Protein AF-A0AAW6XX28-F1 (afdb_monomer)

Secondary structure (DSSP, 8-state):
-TTSS-S--EE---S-HHHHTT--S-EETT--SSEEE-TTT--EEEHHHHHHHHHHH-TTPPP---HHHH--PPPP-HHHHHH------

Radius of gyration: 17.1 Å; Cα contacts (8 Å, |Δi|>4): 70; chains: 1; bounding box: 36×34×46 Å

Solvent-accessible surface area (backbone atoms only — not comparable to full-atom values): 5947 Å² total; per-residue (Å²): 90,95,85,66,88,40,91,68,53,75,39,72,64,39,84,57,59,55,57,76,72,68,50,81,81,59,46,51,74,68,45,58,59,67,49,44,66,41,94,87,77,65,53,75,42,54,32,70,58,54,47,53,52,50,46,71,76,40,74,85,67,75,88,78,85,53,57,88,83,67,64,83,75,78,82,89,55,67,68,61,60,74,66,55,81,82,71,74,131

Organism: Streptococcus agalactiae (NCBI:txid1311)

Sequence (89 aa):
QKAGYVNGIATQNVDGLDARAGIDRPALLHGTFDTADCVMCGANYPRNEVDQWLRKLNPDVVDDPDPAHVAILANVDEAGANASTFKVA

pLDDT: mean 86.99, std 9.74, range [56.97, 98.0]

InterPro domains:
  IPR003000 Sirtuin family [PF02146] (3-56)
  IPR026590 Sirtuin family, catalytic core domain [PS50305] (1-89)
  IPR029035 DHS-like NAD/FAD-binding domain superfamily [SSF52467] (2-62)

Nearest PDB structures (foldseek):
  3d4b-assembly1_A  TM=8.286E-01  e=7.199E-03  Thermotoga maritima
  2h4j-assembly1_A  TM=8.298E-01  e=7.199E-03  Thermotoga maritima
  4twj-assembly1_A  TM=8.016E-01  e=6.724E-03  Archaeoglobus fulgidus DSM 4304
  5ojn-assembly1_A  TM=8.412E-01  e=1.331E-02  Xenopus tropicalis
  5oj7-assembly1_A  TM=8.357E-01  e=1.749E-02  Xenopus tropicalis

Foldseek 3Di:
DVVPPDPAAEDCDQDCVCVVVVHPDHNHVPHHCQWDADPPPRDIDGNVVVVVVVCVVVVPDDDDPDCVVVDPDDDDDPVCVVVDPDDDD

Structure (mmCIF, N/CA/C/O backbone):
data_AF-A0AAW6XX28-F1
#
_entry.id   AF-A0AAW6XX28-F1
#
loop_
_atom_site.group_PDB
_atom_site.id
_atom_site.type_symbol
_atom_site.label_atom_id
_atom_site.label_alt_id
_atom_site.label_comp_id
_atom_site.label_asym_id
_atom_site.label_entity_id
_atom_site.label_seq_id
_atom_site.pdbx_PDB_ins_code
_atom_site.Cartn_x
_atom_site.Cartn_y
_atom_site.Cartn_z
_atom_site.occupancy
_atom_site.B_iso_or_equiv
_atom_site.auth_seq_id
_atom_site.auth_comp_id
_atom_site.auth_asym_id
_atom_site.auth_atom_id
_atom_site.pdbx_PDB_model_num
ATOM 1 N N . GLN A 1 1 ? -18.211 -1.724 12.638 1.00 81.31 1 GLN A N 1
ATOM 2 C CA . GLN A 1 1 ? -18.576 -0.294 12.509 1.00 81.31 1 GLN A CA 1
ATOM 3 C C . GLN A 1 1 ? -20.091 -0.077 12.420 1.00 81.31 1 GLN A C 1
ATOM 5 O O . GLN A 1 1 ? -20.648 0.507 13.335 1.00 81.31 1 GLN A O 1
ATOM 10 N N . LYS A 1 2 ? -20.793 -0.609 11.404 1.00 85.44 2 LYS A N 1
ATOM 11 C 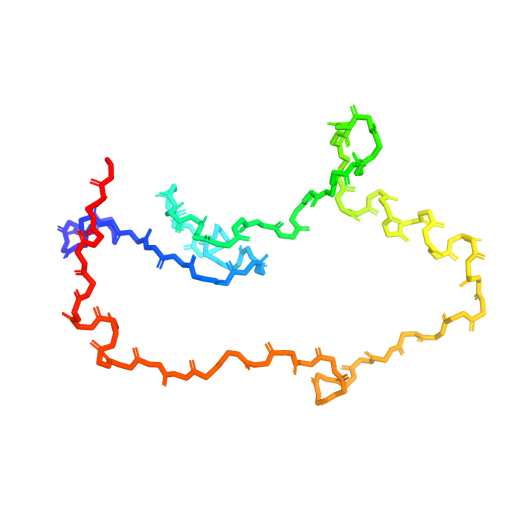CA . LYS A 1 2 ? -22.233 -0.339 11.165 1.00 85.44 2 LYS A CA 1
ATOM 12 C C . LYS A 1 2 ? -23.188 -0.700 12.317 1.00 85.44 2 LYS A C 1
ATOM 14 O O . LYS A 1 2 ? -24.184 -0.019 12.506 1.00 85.44 2 LYS A O 1
ATOM 19 N N . ALA A 1 3 ? -22.874 -1.735 13.098 1.00 90.62 3 ALA A N 1
ATOM 20 C CA . ALA A 1 3 ? -23.672 -2.150 14.257 1.00 90.62 3 ALA A CA 1
ATOM 21 C C . ALA A 1 3 ? -23.393 -1.343 15.549 1.00 90.62 3 ALA A C 1
ATOM 23 O O . ALA A 1 3 ? -23.966 -1.649 16.586 1.00 90.62 3 ALA A O 1
ATOM 24 N N . GLY A 1 4 ? -22.489 -0.354 15.527 1.00 88.06 4 GLY A N 1
ATOM 25 C CA . GLY A 1 4 ? -22.207 0.517 16.679 1.00 88.06 4 GLY A CA 1
ATOM 26 C C . GLY A 1 4 ? -21.272 -0.053 17.757 1.00 88.06 4 GLY A C 1
ATOM 27 O O . GLY A 1 4 ? -20.872 0.683 18.648 1.00 88.06 4 GLY A O 1
ATOM 28 N N . TYR A 1 5 ? -20.861 -1.323 17.670 1.00 89.12 5 TYR A N 1
ATOM 29 C CA . TYR A 1 5 ? -19.943 -1.945 18.646 1.00 89.12 5 TYR A CA 1
ATOM 30 C C . TYR A 1 5 ? -18.467 -1.549 18.497 1.00 89.12 5 TYR A C 1
ATOM 32 O O . TYR A 1 5 ? -17.659 -1.840 19.371 1.00 89.12 5 TYR A O 1
ATOM 40 N N . VAL A 1 6 ? -18.099 -0.928 17.376 1.00 86.50 6 VAL A N 1
ATOM 41 C CA . VAL A 1 6 ? -16.718 -0.540 17.059 1.00 86.50 6 VAL A CA 1
ATOM 42 C C . VAL A 1 6 ? -16.698 0.968 16.880 1.00 86.50 6 VAL A C 1
ATOM 44 O O . VAL A 1 6 ? -17.386 1.474 15.992 1.00 86.50 6 VAL A O 1
ATOM 47 N N . ASN A 1 7 ? -15.927 1.662 17.716 1.00 84.19 7 ASN A N 1
ATOM 48 C CA . ASN A 1 7 ? -15.817 3.123 17.723 1.00 84.19 7 ASN A CA 1
ATOM 49 C C . ASN A 1 7 ? -14.849 3.665 16.657 1.00 84.19 7 ASN A C 1
ATOM 51 O O . ASN A 1 7 ? -14.964 4.823 16.279 1.00 84.19 7 ASN A O 1
ATOM 55 N N . GLY A 1 8 ? -13.952 2.829 16.134 1.00 86.44 8 GLY A N 1
ATOM 56 C CA . GLY A 1 8 ? -13.092 3.132 14.997 1.00 86.44 8 GLY A CA 1
ATOM 57 C C . GLY A 1 8 ? -12.174 1.968 14.662 1.00 86.44 8 GLY A C 1
ATOM 58 O O . GLY A 1 8 ? -12.136 0.965 15.374 1.00 86.44 8 GLY A O 1
ATOM 59 N N . ILE A 1 9 ? -11.475 2.091 13.540 1.00 87.62 9 ILE A N 1
ATOM 60 C CA . ILE A 1 9 ? -10.558 1.072 13.031 1.00 87.62 9 ILE A CA 1
ATOM 61 C C . ILE A 1 9 ? -9.246 1.770 12.692 1.00 87.62 9 ILE A C 1
ATOM 63 O O . ILE A 1 9 ? -9.248 2.790 12.005 1.00 87.62 9 ILE A O 1
ATOM 67 N N . ALA A 1 10 ? -8.142 1.222 13.185 1.00 87.94 10 ALA A N 1
ATOM 68 C CA . ALA A 1 10 ? -6.795 1.610 12.799 1.00 87.94 10 ALA A CA 1
ATOM 69 C C . ALA A 1 10 ? -6.108 0.404 12.163 1.00 87.94 10 ALA A C 1
ATOM 71 O O . ALA A 1 10 ? -6.261 -0.717 12.649 1.00 87.94 10 ALA A O 1
ATOM 72 N N . THR A 1 11 ? -5.368 0.637 11.085 1.00 87.19 11 THR A N 1
ATOM 73 C CA . THR A 1 11 ? -4.698 -0.413 10.317 1.00 87.19 11 THR A CA 1
ATOM 74 C C . THR A 1 11 ? -3.252 -0.017 10.056 1.00 87.19 11 THR A C 1
ATOM 76 O O . THR A 1 11 ? -2.946 1.139 9.758 1.00 87.19 11 THR A O 1
ATOM 79 N N . GLN A 1 12 ? -2.353 -0.983 10.215 1.00 86.06 12 GLN A N 1
ATOM 80 C CA . GLN A 1 12 ? -0.952 -0.871 9.800 1.00 86.06 12 GLN A CA 1
ATOM 81 C C . GLN A 1 12 ? -0.747 -1.394 8.374 1.00 86.06 12 GLN A C 1
ATOM 83 O O . GLN A 1 12 ? 0.332 -1.209 7.808 1.00 86.06 12 GLN A O 1
ATOM 88 N N . ASN A 1 13 ? -1.762 -2.053 7.810 1.00 86.56 13 ASN A N 1
ATOM 89 C CA . ASN A 1 13 ? -1.715 -2.582 6.460 1.00 86.56 13 ASN A CA 1
ATOM 90 C C . ASN A 1 13 ? -1.818 -1.433 5.460 1.00 86.56 13 ASN A C 1
ATOM 92 O O . ASN A 1 13 ? -2.530 -0.453 5.675 1.00 86.56 13 ASN A O 1
ATOM 96 N N . 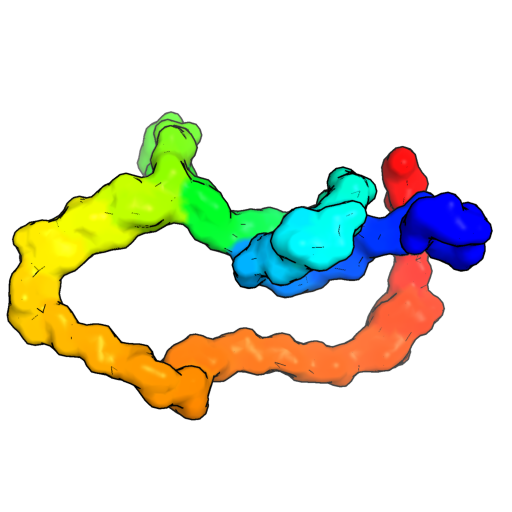VAL A 1 14 ? -1.121 -1.590 4.343 1.00 89.31 14 VAL A N 1
ATOM 97 C CA . VAL A 1 14 ? -1.089 -0.620 3.238 1.00 89.31 14 VAL A CA 1
ATOM 98 C C . VAL A 1 14 ? -1.789 -1.153 1.982 1.00 89.31 14 VAL A C 1
ATOM 100 O O . VAL A 1 14 ? -1.803 -0.483 0.956 1.00 89.31 14 VAL A O 1
ATOM 103 N N . ASP A 1 15 ? -2.372 -2.354 2.062 1.00 87.62 15 ASP A N 1
ATOM 104 C CA . ASP A 1 15 ? -2.959 -3.120 0.951 1.00 87.62 15 ASP A CA 1
ATOM 105 C C . ASP A 1 15 ? -4.352 -2.644 0.490 1.00 87.62 15 ASP A C 1
ATOM 107 O O . ASP A 1 15 ? -4.867 -3.116 -0.528 1.00 87.62 15 ASP A O 1
ATOM 111 N N . GLY A 1 16 ? -4.982 -1.732 1.236 1.00 87.88 16 GLY A N 1
ATOM 112 C CA . GLY A 1 16 ? -6.304 -1.186 0.921 1.00 87.88 16 GLY A CA 1
ATOM 113 C C . GLY A 1 16 ? -7.472 -2.169 1.102 1.00 87.88 16 GLY A C 1
ATOM 114 O O . GLY A 1 16 ? -8.605 -1.852 0.718 1.00 87.88 16 GLY A O 1
ATOM 115 N N . LEU A 1 17 ? -7.256 -3.352 1.693 1.00 91.12 17 LEU A N 1
ATOM 116 C CA . LEU A 1 17 ? -8.319 -4.340 1.911 1.00 91.12 17 LEU A CA 1
ATOM 117 C C . LEU A 1 17 ? -9.416 -3.818 2.843 1.00 91.12 17 LEU A C 1
ATOM 119 O O . LEU A 1 17 ? -10.583 -4.162 2.653 1.00 91.12 17 LEU A O 1
ATOM 123 N N . ASP A 1 18 ? -9.075 -2.934 3.781 1.00 90.56 18 ASP A N 1
ATOM 124 C CA . ASP A 1 18 ? -10.040 -2.294 4.675 1.00 90.56 18 ASP A CA 1
ATOM 125 C C . ASP A 1 18 ? -11.098 -1.492 3.896 1.00 90.56 18 ASP A C 1
ATOM 127 O O . ASP A 1 18 ? -12.305 -1.662 4.098 1.00 90.56 18 ASP A O 1
ATOM 131 N N . ALA A 1 19 ? -10.663 -0.675 2.930 1.00 87.62 19 ALA A N 1
ATOM 132 C CA . ALA A 1 19 ? -11.567 0.092 2.075 1.00 87.62 19 ALA A CA 1
ATOM 133 C C . ALA A 1 19 ? -12.458 -0.835 1.231 1.00 87.62 19 ALA A C 1
ATOM 135 O O . ALA A 1 19 ? -13.667 -0.622 1.125 1.00 87.62 19 ALA A O 1
ATOM 136 N N . ARG A 1 20 ? -11.888 -1.922 0.691 1.00 90.19 20 ARG A N 1
ATOM 137 C CA . ARG A 1 20 ? -12.637 -2.945 -0.063 1.00 90.19 20 ARG A CA 1
ATOM 138 C C . ARG A 1 20 ? -13.655 -3.694 0.800 1.00 90.19 20 ARG A C 1
ATOM 140 O O . ARG A 1 20 ? -14.699 -4.093 0.289 1.00 90.19 20 ARG A O 1
ATOM 147 N N . ALA A 1 21 ? -13.381 -3.857 2.092 1.00 90.69 21 ALA A N 1
ATOM 148 C CA . ALA A 1 21 ? -14.313 -4.420 3.067 1.00 90.69 21 ALA A CA 1
ATOM 149 C C . ALA A 1 21 ? -15.433 -3.436 3.473 1.00 90.69 21 ALA A C 1
ATOM 151 O O . ALA A 1 21 ? -16.331 -3.800 4.236 1.00 90.69 21 ALA A O 1
ATOM 152 N N . GLY A 1 22 ? -15.412 -2.202 2.955 1.00 90.56 22 GLY A N 1
ATOM 153 C CA . GLY A 1 22 ? -16.390 -1.166 3.275 1.00 90.56 22 GLY A CA 1
ATOM 154 C C . GLY A 1 22 ? -16.189 -0.567 4.666 1.00 90.56 22 GLY A C 1
ATOM 155 O O . GLY A 1 22 ? -17.168 -0.169 5.304 1.00 90.56 22 GLY A O 1
ATOM 156 N N . ILE A 1 23 ? -14.948 -0.562 5.161 1.00 90.94 23 ILE A N 1
ATOM 157 C CA . ILE A 1 23 ? -14.571 0.181 6.362 1.00 90.94 23 ILE A CA 1
ATOM 158 C C . ILE A 1 23 ? -14.496 1.660 5.998 1.00 90.94 23 ILE A C 1
ATOM 160 O O . ILE A 1 23 ? -13.695 2.081 5.164 1.00 90.94 23 ILE A O 1
ATOM 164 N N . ASP A 1 24 ? -15.336 2.456 6.650 1.00 84.19 24 ASP A N 1
ATOM 165 C CA . ASP A 1 24 ? -15.396 3.889 6.408 1.00 84.19 24 ASP A CA 1
ATOM 166 C C . ASP A 1 24 ? -14.333 4.600 7.249 1.00 84.19 24 ASP A C 1
ATOM 168 O O . ASP A 1 24 ? -14.410 4.595 8.481 1.00 84.19 24 ASP A O 1
ATOM 172 N N . ARG A 1 25 ? -13.393 5.270 6.570 1.00 85.56 25 ARG A N 1
ATOM 173 C CA . ARG A 1 25 ? -12.357 6.142 7.158 1.00 85.56 25 ARG A CA 1
ATOM 174 C C . ARG A 1 25 ? -11.497 5.444 8.233 1.00 85.56 25 ARG A C 1
ATOM 176 O O . ARG A 1 25 ? -11.481 5.903 9.378 1.00 85.56 25 ARG A O 1
ATOM 183 N N . PRO A 1 26 ? -10.782 4.352 7.898 1.00 90.94 26 PRO A N 1
ATOM 184 C CA . PRO A 1 26 ? -9.814 3.778 8.823 1.00 90.94 26 PRO A CA 1
ATOM 185 C C . PRO A 1 26 ? -8.667 4.766 9.075 1.00 90.94 26 PRO A C 1
ATOM 187 O O . PRO A 1 26 ? -8.276 5.529 8.188 1.00 90.94 26 PRO A O 1
ATOM 190 N N . ALA A 1 27 ? -8.090 4.729 10.272 1.00 90.25 27 ALA A N 1
ATOM 191 C CA . ALA A 1 27 ? -6.817 5.382 10.532 1.00 90.25 27 ALA A CA 1
ATOM 192 C C . ALA A 1 27 ? -5.687 4.540 9.927 1.00 90.25 27 ALA A C 1
ATOM 194 O O . ALA A 1 27 ? -5.326 3.489 10.459 1.00 90.25 27 ALA A O 1
ATOM 195 N N . LEU A 1 28 ? -5.157 5.002 8.795 1.00 89.94 28 LEU A N 1
ATOM 196 C CA . LEU A 1 28 ? -4.049 4.374 8.079 1.00 89.94 28 LEU A CA 1
ATOM 197 C C . 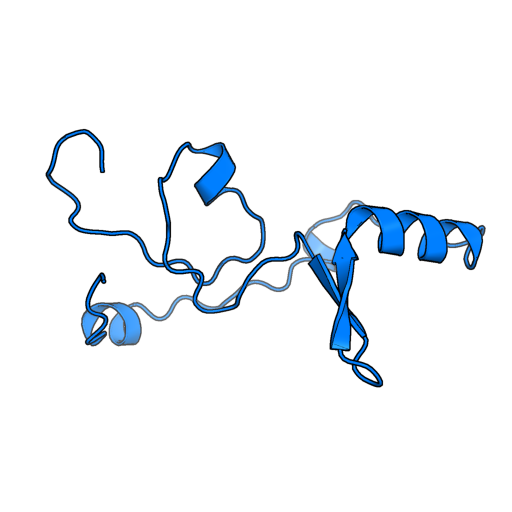LEU A 1 28 ? -2.724 4.750 8.751 1.00 89.94 28 LEU A C 1
ATOM 199 O O . LEU A 1 28 ? -2.149 5.797 8.459 1.00 89.94 28 LEU A O 1
ATOM 203 N N . LEU A 1 29 ? -2.245 3.917 9.675 1.00 87.62 29 LEU A N 1
ATOM 204 C CA . LEU A 1 29 ? -1.076 4.238 10.503 1.00 87.62 29 LEU A CA 1
ATOM 205 C C . LEU A 1 29 ? 0.225 4.305 9.691 1.00 87.62 29 LEU A C 1
ATOM 207 O O . LEU A 1 29 ? 1.118 5.076 10.030 1.00 87.62 29 LEU A O 1
ATOM 211 N N . HIS A 1 30 ? 0.313 3.528 8.609 1.00 87.75 30 HIS A N 1
ATOM 212 C CA . HIS A 1 30 ? 1.469 3.483 7.706 1.00 87.75 30 HIS A CA 1
ATOM 213 C C . HIS A 1 30 ? 1.174 4.058 6.310 1.00 87.75 30 HIS A C 1
ATOM 215 O O . HIS A 1 30 ? 1.971 3.890 5.390 1.00 87.75 30 HIS A O 1
ATOM 221 N N . GLY A 1 31 ? 0.042 4.749 6.140 1.00 89.38 31 GLY A N 1
ATOM 222 C CA . GLY A 1 31 ? -0.392 5.268 4.841 1.00 89.38 31 GLY A CA 1
ATOM 223 C C . GLY A 1 31 ? -1.041 4.205 3.947 1.00 89.38 31 GLY A C 1
ATOM 224 O O . GLY A 1 31 ? -1.711 3.298 4.435 1.00 89.38 31 GLY A O 1
ATOM 225 N N . THR A 1 32 ? -0.890 4.350 2.629 1.00 90.44 32 THR A N 1
ATOM 226 C CA . THR A 1 32 ? -1.504 3.482 1.609 1.00 90.44 32 THR A CA 1
ATOM 227 C C . THR A 1 32 ? -0.536 3.226 0.454 1.00 90.44 32 THR A C 1
ATOM 229 O O . THR A 1 32 ? 0.310 4.069 0.157 1.00 90.44 32 THR A O 1
ATOM 232 N N . PHE A 1 33 ? -0.683 2.088 -0.228 1.00 90.00 33 PHE A N 1
ATOM 233 C CA . PHE A 1 33 ? -0.033 1.823 -1.514 1.00 90.00 33 PHE A CA 1
ATOM 234 C C . PHE A 1 33 ? -0.799 2.376 -2.721 1.00 90.00 33 PHE A C 1
ATOM 236 O O . PHE A 1 33 ? -0.354 2.187 -3.847 1.00 90.00 33 PHE A O 1
ATOM 243 N N . ASP A 1 34 ? -1.908 3.090 -2.533 1.00 92.62 34 ASP A N 1
ATOM 244 C CA . ASP A 1 34 ? -2.681 3.647 -3.653 1.00 92.62 34 ASP A CA 1
ATOM 245 C C . ASP A 1 34 ? -1.946 4.775 -4.398 1.00 92.62 34 ASP A C 1
ATOM 247 O O . ASP A 1 34 ? -2.207 5.021 -5.580 1.00 92.62 34 ASP A O 1
ATOM 251 N N . THR A 1 35 ? -1.009 5.454 -3.732 1.00 94.94 35 THR A N 1
ATOM 252 C CA . THR A 1 35 ? -0.273 6.599 -4.284 1.00 94.94 35 THR A CA 1
ATOM 253 C C . THR A 1 35 ? 1.229 6.498 -4.044 1.00 94.94 35 THR A C 1
ATOM 255 O O . THR A 1 35 ? 1.683 5.801 -3.140 1.00 94.94 35 THR A O 1
ATOM 258 N N . ALA A 1 36 ? 2.005 7.236 -4.832 1.00 96.12 36 ALA A N 1
ATOM 259 C CA . ALA A 1 36 ? 3.442 7.404 -4.670 1.00 96.12 36 ALA A CA 1
ATOM 260 C C . ALA A 1 36 ? 3.819 8.888 -4.751 1.00 96.12 36 ALA A C 1
ATOM 262 O O . ALA A 1 36 ? 3.354 9.600 -5.641 1.00 96.12 36 ALA A O 1
ATOM 263 N N . ASP A 1 37 ? 4.697 9.330 -3.851 1.00 96.31 37 ASP A N 1
ATOM 264 C CA . ASP A 1 37 ? 5.199 10.703 -3.816 1.00 96.31 37 ASP A CA 1
ATOM 265 C C . ASP A 1 37 ? 6.616 10.791 -4.386 1.00 96.31 37 ASP A C 1
ATOM 267 O O . ASP A 1 37 ? 7.506 10.000 -4.060 1.00 96.31 37 ASP A O 1
ATOM 271 N N . CYS A 1 38 ? 6.860 11.802 -5.215 1.00 96.12 38 CYS A N 1
ATOM 272 C CA . CYS A 1 38 ? 8.207 12.142 -5.641 1.00 96.12 38 CYS A CA 1
ATOM 273 C C . CYS A 1 38 ? 8.991 12.739 -4.467 1.00 96.12 38 CYS A C 1
ATOM 275 O O . CYS A 1 38 ? 8.703 13.847 -4.015 1.00 96.12 38 CYS A O 1
ATOM 277 N N . VAL A 1 39 ? 10.058 12.062 -4.043 1.00 96.94 39 VAL A N 1
ATOM 278 C CA . VAL A 1 39 ? 10.917 12.509 -2.929 1.00 96.94 39 VAL A CA 1
ATOM 279 C C . VAL A 1 39 ? 11.680 13.812 -3.202 1.00 96.94 39 VAL A C 1
ATOM 281 O O . VAL A 1 39 ? 12.233 14.402 -2.280 1.00 96.94 39 VAL A O 1
ATOM 284 N N . MET A 1 40 ? 11.716 14.272 -4.457 1.00 98.00 40 MET A N 1
ATOM 285 C CA . MET A 1 40 ? 12.409 15.503 -4.852 1.00 98.00 40 MET A CA 1
ATOM 286 C C . MET A 1 40 ? 11.493 16.729 -4.880 1.00 98.00 40 MET A C 1
ATOM 288 O O . MET A 1 40 ? 11.929 17.818 -4.520 1.00 98.00 40 MET A O 1
ATOM 292 N N . CYS A 1 41 ? 10.250 16.581 -5.349 1.00 97.81 41 CYS A N 1
ATOM 293 C CA . CYS A 1 41 ? 9.346 17.717 -5.578 1.00 97.81 41 CYS A CA 1
ATOM 294 C C . CYS A 1 41 ? 7.982 17.601 -4.886 1.00 97.81 41 CYS A C 1
ATOM 296 O O . CYS A 1 41 ? 7.205 18.549 -4.947 1.00 97.81 41 CYS A O 1
ATOM 298 N N . GLY A 1 42 ? 7.676 16.469 -4.249 1.00 97.31 42 GLY A N 1
ATOM 299 C CA . GLY A 1 42 ? 6.407 16.241 -3.555 1.00 97.31 42 GLY A CA 1
ATOM 300 C C . GLY A 1 42 ? 5.202 16.024 -4.473 1.00 97.31 42 GLY A C 1
ATOM 301 O O . GLY A 1 42 ? 4.074 16.014 -3.991 1.00 97.31 42 GLY A O 1
ATOM 302 N N . ALA A 1 43 ? 5.404 15.871 -5.786 1.00 97.94 43 ALA A N 1
ATOM 303 C CA . ALA A 1 43 ? 4.318 15.502 -6.687 1.00 97.94 43 ALA A CA 1
ATOM 304 C C . ALA A 1 43 ? 3.772 14.115 -6.315 1.00 97.94 43 ALA A C 1
ATOM 306 O O . ALA A 1 43 ? 4.552 13.175 -6.152 1.00 97.94 43 ALA A O 1
ATOM 307 N N . ASN A 1 44 ? 2.449 14.012 -6.203 1.00 97.69 44 ASN A N 1
ATOM 308 C CA . ASN A 1 44 ? 1.736 12.781 -5.884 1.00 97.69 44 ASN A CA 1
ATOM 309 C C . ASN A 1 44 ? 1.208 12.138 -7.170 1.0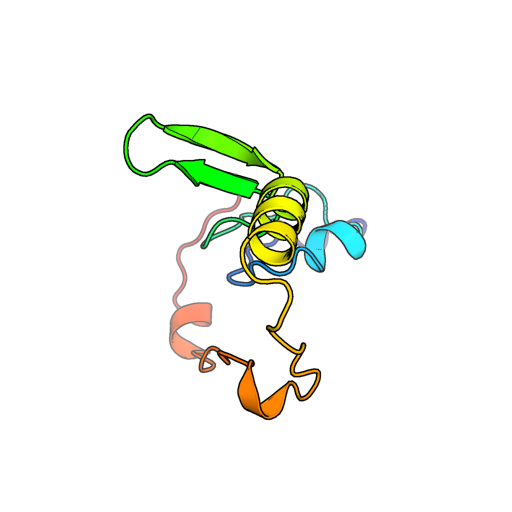0 97.69 44 ASN A C 1
ATOM 311 O O . ASN A 1 44 ? 0.657 12.826 -8.033 1.00 97.69 44 ASN A O 1
ATOM 315 N N . TYR A 1 45 ? 1.371 10.824 -7.279 1.00 97.75 45 TYR A N 1
ATOM 316 C CA . TYR A 1 45 ? 0.957 10.040 -8.435 1.00 97.75 45 TYR A CA 1
ATOM 317 C C . TYR A 1 45 ? 0.132 8.832 -8.001 1.00 97.75 45 TYR A C 1
ATOM 319 O O . TYR A 1 45 ? 0.459 8.202 -6.990 1.00 97.75 45 TYR A O 1
ATOM 327 N N . PRO A 1 46 ? -0.879 8.428 -8.786 1.00 97.44 46 PRO A N 1
ATOM 328 C CA . PRO A 1 46 ? -1.494 7.118 -8.640 1.00 97.44 46 PRO A CA 1
ATOM 329 C C . PRO A 1 46 ? -0.439 6.011 -8.773 1.00 97.44 46 PRO A C 1
ATOM 331 O O . PRO A 1 46 ? 0.334 5.976 -9.735 1.00 97.44 46 PRO A O 1
ATOM 334 N N . ARG A 1 47 ? -0.396 5.067 -7.827 1.00 95.12 47 ARG A N 1
ATOM 335 C CA . ARG A 1 47 ? 0.619 4.000 -7.832 1.00 95.12 47 ARG A CA 1
ATOM 336 C C . ARG A 1 47 ? 0.528 3.103 -9.071 1.00 95.12 47 ARG A C 1
ATOM 338 O O . ARG A 1 47 ? 1.547 2.565 -9.508 1.00 95.12 47 ARG A O 1
ATOM 345 N N . ASN A 1 48 ? -0.662 2.944 -9.648 1.00 95.25 48 ASN A N 1
ATOM 346 C CA . ASN A 1 48 ? -0.876 2.192 -10.887 1.00 95.25 48 ASN A CA 1
ATOM 347 C C . ASN A 1 48 ? -0.274 2.888 -12.120 1.00 95.25 48 ASN A C 1
ATOM 349 O O . ASN A 1 48 ? 0.158 2.207 -13.045 1.00 95.25 48 ASN A O 1
ATOM 353 N N . GLU A 1 49 ? -0.216 4.219 -12.143 1.00 97.44 49 GLU A N 1
ATOM 354 C CA . GLU A 1 49 ? 0.444 4.973 -13.212 1.00 97.44 49 GLU A CA 1
ATOM 355 C C . GLU A 1 49 ? 1.963 4.783 -13.141 1.00 97.44 49 GLU A C 1
ATOM 357 O O . GLU A 1 49 ? 2.602 4.445 -14.139 1.00 97.44 49 GLU A O 1
ATOM 362 N N . VAL A 1 50 ? 2.526 4.875 -11.931 1.00 96.62 50 VAL A N 1
ATOM 363 C CA . VAL A 1 50 ? 3.945 4.576 -11.689 1.00 96.62 50 VAL A CA 1
ATOM 364 C C . VAL A 1 50 ? 4.282 3.131 -12.080 1.00 96.62 50 VAL A C 1
ATOM 366 O O . VAL A 1 50 ? 5.323 2.896 -12.691 1.00 96.62 50 VAL A O 1
ATOM 369 N N . ASP A 1 51 ? 3.393 2.168 -11.803 1.00 94.44 51 ASP A N 1
ATOM 370 C CA . ASP A 1 51 ? 3.556 0.767 -12.227 1.00 94.44 51 ASP A CA 1
ATOM 371 C C . ASP A 1 51 ? 3.734 0.637 -13.743 1.00 94.44 51 ASP A C 1
ATOM 373 O O . ASP A 1 51 ? 4.654 -0.025 -14.226 1.00 94.44 51 ASP A O 1
ATOM 377 N N . GLN A 1 52 ? 2.879 1.322 -14.505 1.00 96.44 52 GLN A N 1
ATOM 378 C CA . GLN A 1 52 ? 2.923 1.301 -15.965 1.00 96.44 52 GLN A CA 1
ATOM 379 C C . GLN A 1 52 ? 4.235 1.884 -16.494 1.00 96.44 52 GLN A C 1
ATOM 381 O O . GLN A 1 52 ? 4.814 1.339 -17.438 1.00 96.44 52 GLN A O 1
ATOM 386 N N . TRP A 1 53 ? 4.736 2.965 -15.887 1.00 97.19 53 TRP A N 1
ATOM 387 C CA . TRP A 1 53 ? 6.040 3.527 -16.243 1.00 97.19 53 TRP A CA 1
ATOM 388 C C . TRP A 1 53 ? 7.171 2.543 -15.967 1.00 97.19 53 TRP A C 1
ATOM 390 O O . TRP A 1 53 ? 8.019 2.335 -16.835 1.00 97.19 53 TRP A O 1
ATOM 400 N N . LEU A 1 54 ? 7.163 1.911 -14.789 1.00 95.50 54 LEU A N 1
ATOM 401 C CA . LEU A 1 54 ? 8.171 0.928 -14.405 1.00 95.50 54 LEU A CA 1
ATOM 402 C C . LEU A 1 54 ? 8.183 -0.254 -15.375 1.00 95.50 54 LEU A C 1
ATOM 404 O O . LEU A 1 54 ? 9.249 -0.594 -15.878 1.00 95.50 54 LEU A O 1
ATOM 408 N N . ARG A 1 55 ? 7.025 -0.821 -15.726 1.00 95.75 55 ARG A N 1
ATOM 409 C CA . ARG A 1 55 ? 6.948 -1.922 -16.702 1.00 95.75 55 ARG A CA 1
ATOM 410 C C . ARG A 1 55 ? 7.425 -1.513 -18.091 1.00 95.75 55 ARG A C 1
ATOM 412 O O . ARG A 1 55 ? 8.146 -2.263 -18.738 1.00 95.75 55 ARG A O 1
ATOM 419 N N . LYS A 1 56 ? 7.078 -0.304 -18.543 1.00 97.38 56 LYS A N 1
ATOM 420 C CA . LYS A 1 56 ? 7.546 0.218 -19.836 1.00 97.38 56 LYS A CA 1
ATOM 421 C C . LYS A 1 56 ? 9.067 0.394 -19.875 1.00 97.38 56 LYS A C 1
ATOM 423 O O . LYS A 1 56 ? 9.676 0.149 -20.911 1.00 97.38 56 LYS A O 1
ATOM 428 N N . LEU A 1 57 ? 9.664 0.860 -18.778 1.00 97.88 57 LEU A N 1
ATOM 429 C CA . LEU A 1 57 ? 11.109 1.080 -18.663 1.00 97.88 57 LEU A CA 1
ATOM 430 C C . LEU A 1 57 ? 11.894 -0.213 -18.416 1.00 97.88 57 LEU A C 1
ATOM 432 O O . LEU A 1 57 ? 13.088 -0.252 -18.693 1.00 97.88 57 LEU A O 1
ATOM 436 N N . ASN A 1 58 ? 11.229 -1.255 -17.920 1.00 97.00 58 ASN A N 1
ATOM 437 C CA . ASN A 1 58 ? 11.830 -2.538 -17.579 1.00 97.00 58 ASN A CA 1
ATOM 438 C C . ASN A 1 58 ? 11.065 -3.685 -18.275 1.00 97.00 58 ASN A C 1
ATOM 440 O O . ASN A 1 58 ? 10.442 -4.499 -17.592 1.00 97.00 58 ASN A O 1
ATOM 444 N N . PRO A 1 59 ? 11.074 -3.755 -19.622 1.00 96.75 59 PRO A N 1
ATOM 445 C CA . PRO A 1 59 ? 10.232 -4.688 -20.379 1.00 96.75 59 PRO A CA 1
ATOM 446 C C . PRO A 1 59 ? 10.578 -6.166 -20.150 1.00 96.75 59 PRO A C 1
ATOM 448 O O . PRO A 1 59 ? 9.728 -7.025 -20.358 1.00 96.75 59 PRO A O 1
ATOM 451 N N . ASP A 1 60 ? 11.805 -6.452 -19.712 1.00 96.88 60 ASP A N 1
ATOM 452 C CA . ASP A 1 60 ? 12.306 -7.814 -19.509 1.00 96.88 60 ASP A CA 1
ATOM 453 C C . ASP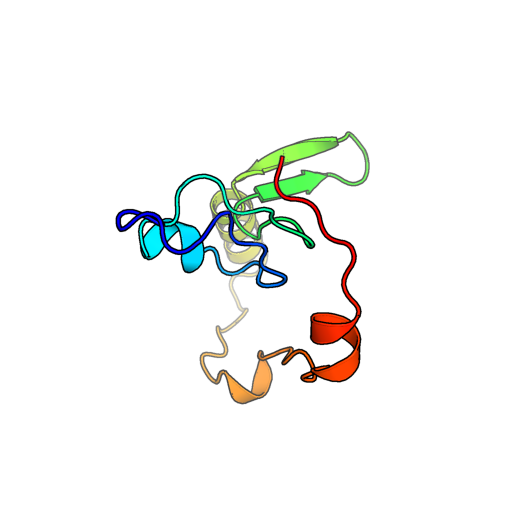 A 1 60 ? 12.125 -8.314 -18.064 1.00 96.88 60 ASP A C 1
ATOM 455 O O . ASP A 1 60 ? 12.486 -9.449 -17.747 1.00 96.88 60 ASP A O 1
ATOM 459 N N . VAL A 1 61 ? 11.586 -7.480 -17.166 1.00 93.25 61 VAL A N 1
ATOM 460 C CA . VAL A 1 61 ? 11.281 -7.896 -15.792 1.00 93.25 61 VAL A CA 1
ATOM 461 C C . VAL A 1 61 ? 10.060 -8.809 -15.805 1.00 93.25 61 VAL A C 1
ATOM 463 O O . VAL A 1 61 ? 8.995 -8.448 -16.303 1.00 93.25 61 VAL A O 1
ATOM 466 N N . VAL A 1 62 ? 10.227 -9.996 -15.229 1.00 90.62 62 VAL A N 1
ATOM 467 C CA . VAL A 1 62 ? 9.167 -10.993 -15.074 1.00 90.62 62 VAL A CA 1
ATOM 468 C C . VAL A 1 62 ? 8.553 -10.848 -13.687 1.00 90.62 62 VAL A C 1
ATOM 470 O O . VAL A 1 62 ? 9.277 -10.720 -12.700 1.00 90.62 62 VAL A O 1
ATOM 473 N N . ASP A 1 63 ? 7.224 -10.879 -13.617 1.00 88.19 63 ASP A N 1
ATOM 474 C CA . ASP A 1 63 ? 6.511 -10.877 -12.341 1.00 88.19 63 ASP A CA 1
ATOM 475 C C . ASP A 1 63 ? 6.814 -12.164 -11.565 1.00 88.19 63 ASP A C 1
ATOM 477 O O . ASP A 1 63 ? 6.731 -13.261 -12.122 1.00 88.19 63 ASP A O 1
ATOM 481 N N . ASP A 1 64 ? 7.115 -12.029 -10.272 1.00 87.00 64 ASP A N 1
ATOM 482 C CA . ASP A 1 64 ? 7.150 -13.152 -9.337 1.00 87.00 64 ASP A CA 1
ATOM 483 C C . ASP A 1 64 ? 5.807 -13.217 -8.589 1.00 87.00 64 ASP A C 1
ATOM 485 O O . ASP A 1 64 ? 5.532 -12.361 -7.742 1.00 87.00 64 ASP A O 1
ATOM 489 N N . PRO A 1 65 ? 4.927 -14.176 -8.922 1.00 81.31 65 PRO A N 1
ATOM 490 C CA . PRO A 1 65 ? 3.633 -14.302 -8.275 1.00 81.31 65 PRO A CA 1
ATOM 491 C C . PRO A 1 65 ? 3.710 -15.023 -6.924 1.00 81.31 65 PRO A C 1
ATOM 493 O O . PRO A 1 65 ? 2.671 -15.132 -6.272 1.00 81.31 65 PRO A O 1
ATOM 496 N N . ASP A 1 66 ? 4.869 -15.560 -6.515 1.00 85.75 66 ASP A N 1
ATOM 497 C CA . ASP A 1 66 ? 4.989 -16.287 -5.254 1.00 85.75 66 ASP A CA 1
ATOM 498 C C . ASP A 1 66 ? 4.984 -15.303 -4.071 1.00 85.75 66 ASP A C 1
ATOM 500 O O . ASP A 1 66 ? 5.956 -14.569 -3.852 1.00 85.75 66 ASP A O 1
ATOM 504 N N . PRO A 1 67 ? 3.917 -15.281 -3.248 1.00 74.06 67 PRO A N 1
ATOM 505 C CA . PRO A 1 67 ? 3.877 -14.401 -2.093 1.00 74.06 67 PRO A CA 1
ATOM 506 C C . PRO A 1 67 ? 4.993 -14.717 -1.090 1.00 74.06 67 PRO A C 1
ATOM 508 O O . PRO A 1 67 ? 5.370 -13.824 -0.340 1.00 74.06 67 PRO A O 1
ATOM 511 N N . ALA A 1 68 ? 5.570 -15.923 -1.076 1.00 79.06 68 ALA A N 1
ATOM 512 C CA . ALA A 1 68 ? 6.701 -16.239 -0.207 1.00 79.06 68 ALA A CA 1
ATOM 513 C C . ALA A 1 68 ? 7.966 -15.431 -0.547 1.00 79.06 68 ALA A C 1
ATOM 515 O O . ALA A 1 68 ? 8.795 -15.205 0.333 1.00 79.06 68 ALA A O 1
ATOM 516 N N . HIS A 1 69 ? 8.113 -14.971 -1.793 1.00 80.62 69 HIS A N 1
ATOM 517 C CA . HIS A 1 69 ? 9.259 -14.172 -2.233 1.00 80.62 69 HIS A CA 1
ATOM 518 C C . HIS A 1 69 ? 9.033 -12.660 -2.112 1.00 80.62 69 HIS A C 1
ATOM 520 O O . HIS A 1 69 ? 9.988 -11.888 -2.185 1.00 80.62 69 HIS A O 1
ATOM 526 N N . VAL A 1 70 ? 7.784 -12.229 -1.904 1.00 69.06 70 VAL A N 1
ATOM 527 C CA . VAL A 1 70 ? 7.390 -10.808 -1.894 1.00 69.06 70 VAL A CA 1
ATOM 528 C C . VAL A 1 70 ? 6.850 -10.357 -0.530 1.00 69.06 70 VAL A C 1
ATOM 530 O O . VAL A 1 70 ? 6.886 -9.167 -0.213 1.00 69.06 70 VAL A O 1
ATOM 533 N N . ALA A 1 71 ? 6.352 -11.274 0.304 1.00 63.31 71 ALA A N 1
ATOM 534 C CA . ALA A 1 71 ? 5.681 -10.922 1.548 1.00 63.31 71 ALA A CA 1
ATOM 535 C C . ALA A 1 71 ? 6.648 -10.342 2.590 1.00 63.31 71 ALA A C 1
ATOM 537 O O . ALA A 1 71 ? 7.441 -11.048 3.211 1.00 63.31 71 ALA A O 1
ATOM 538 N N . ILE A 1 72 ? 6.491 -9.046 2.861 1.00 62.84 72 ILE A N 1
ATOM 539 C CA . ILE A 1 72 ? 6.982 -8.416 4.085 1.00 62.84 72 ILE A CA 1
ATOM 540 C C . ILE A 1 72 ? 5.886 -8.602 5.136 1.00 62.84 72 ILE A C 1
ATOM 542 O O . ILE A 1 72 ? 4.942 -7.819 5.218 1.00 62.84 72 ILE A O 1
ATOM 546 N N . LEU A 1 73 ? 5.974 -9.688 5.903 1.00 62.75 73 LEU A N 1
ATOM 547 C CA . LEU A 1 73 ? 5.032 -9.954 6.985 1.00 62.75 73 LEU A CA 1
ATOM 548 C C . LEU A 1 73 ? 5.424 -9.130 8.213 1.00 62.75 73 LEU A C 1
ATOM 550 O O . LEU A 1 73 ? 6.551 -9.220 8.702 1.00 62.75 73 LEU A O 1
ATOM 554 N N . ALA A 1 74 ? 4.487 -8.334 8.723 1.00 61.81 74 ALA A N 1
ATOM 555 C CA . ALA A 1 74 ? 4.650 -7.709 10.026 1.00 61.81 74 ALA A CA 1
ATOM 556 C C . ALA A 1 74 ? 4.589 -8.783 11.123 1.00 61.81 74 ALA A C 1
ATOM 558 O O . ALA A 1 74 ? 3.748 -9.684 11.086 1.00 61.81 74 ALA A O 1
ATOM 559 N N . ASN A 1 75 ? 5.466 -8.674 12.120 1.00 71.44 75 ASN A N 1
ATOM 560 C CA . ASN A 1 75 ? 5.363 -9.492 13.324 1.00 71.44 75 ASN A CA 1
ATOM 561 C C . ASN A 1 75 ? 4.159 -9.031 14.159 1.00 71.44 75 ASN A C 1
ATOM 563 O O . ASN A 1 75 ? 3.877 -7.837 14.251 1.00 71.44 75 ASN A O 1
ATOM 567 N N . VAL A 1 76 ? 3.464 -9.976 14.791 1.00 72.81 76 VAL A N 1
ATOM 568 C CA . VAL A 1 76 ? 2.356 -9.670 15.705 1.00 72.81 76 VAL A CA 1
ATOM 569 C C . VAL A 1 76 ? 2.921 -9.161 17.038 1.00 72.81 76 VAL A C 1
ATO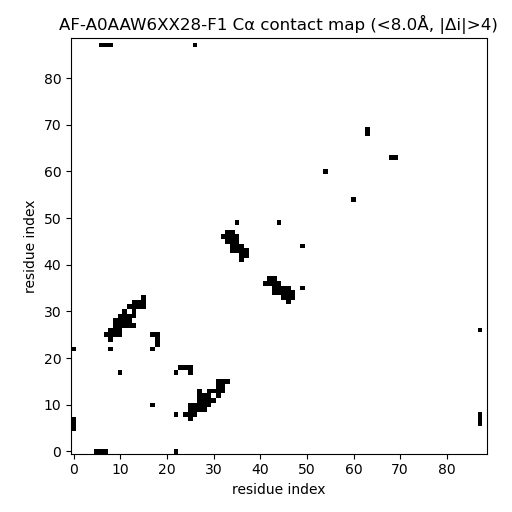M 571 O O . VAL A 1 76 ? 3.721 -9.854 17.663 1.00 72.81 76 VAL A O 1
ATOM 574 N N . ASP A 1 77 ? 2.477 -7.983 17.487 1.00 79.75 77 ASP A N 1
ATOM 575 C CA . ASP A 1 77 ? 2.752 -7.425 18.822 1.00 79.75 77 ASP A CA 1
ATOM 576 C C . ASP A 1 77 ? 1.437 -7.169 19.577 1.00 79.75 77 ASP A C 1
ATOM 578 O O . ASP A 1 77 ? 0.855 -6.082 19.556 1.00 79.75 77 ASP A O 1
ATOM 582 N N . GLU A 1 78 ? 0.940 -8.214 20.233 1.00 82.81 78 GLU A N 1
ATOM 583 C CA . GLU A 1 78 ? -0.298 -8.157 21.013 1.00 82.81 78 GLU A CA 1
ATOM 584 C C . GLU A 1 78 ? -0.173 -7.237 22.239 1.00 82.81 78 GLU A C 1
ATOM 586 O O . GLU A 1 78 ? -1.123 -6.537 22.599 1.00 82.81 78 GLU A O 1
ATOM 591 N N . ALA A 1 79 ? 1.001 -7.200 22.875 1.00 88.25 79 ALA A N 1
ATOM 592 C CA . ALA A 1 79 ? 1.235 -6.364 24.047 1.00 88.25 79 ALA A CA 1
ATOM 593 C C . ALA A 1 79 ? 1.182 -4.875 23.678 1.00 88.25 79 ALA A C 1
ATOM 595 O O . ALA A 1 79 ? 0.503 -4.103 24.357 1.00 88.25 79 ALA A O 1
ATOM 596 N N . GLY A 1 80 ? 1.831 -4.485 22.577 1.00 81.62 80 GLY A N 1
ATOM 597 C CA . GLY A 1 80 ? 1.756 -3.132 22.030 1.00 81.62 80 GLY A CA 1
ATOM 598 C C . GLY A 1 80 ? 0.338 -2.740 21.616 1.00 81.62 80 GLY A C 1
ATOM 599 O O . GLY A 1 80 ? -0.101 -1.629 21.916 1.00 81.62 80 GLY A O 1
ATOM 600 N N . ALA A 1 81 ? -0.420 -3.662 21.012 1.00 76.62 81 ALA A N 1
ATOM 601 C CA . ALA A 1 81 ? -1.824 -3.429 20.678 1.00 76.62 81 ALA A CA 1
ATOM 602 C C . ALA A 1 81 ? -2.680 -3.161 21.931 1.00 76.62 81 ALA A C 1
ATOM 604 O O . ALA A 1 81 ? -3.429 -2.184 21.962 1.00 76.62 81 ALA A O 1
ATOM 605 N N . ASN A 1 82 ? -2.523 -3.968 22.986 1.00 80.75 82 ASN A N 1
ATOM 606 C CA . ASN A 1 82 ? -3.239 -3.792 24.256 1.00 80.75 82 ASN A CA 1
ATOM 607 C C . ASN A 1 82 ? -2.812 -2.527 25.023 1.00 80.75 82 ASN A C 1
ATOM 609 O O . ASN A 1 82 ? -3.618 -1.948 25.750 1.00 80.75 82 ASN A O 1
ATOM 613 N N . ALA A 1 83 ? -1.560 -2.089 24.868 1.00 85.81 83 ALA A N 1
ATOM 614 C CA . ALA A 1 83 ? -1.038 -0.863 25.474 1.00 85.81 83 ALA A CA 1
ATOM 615 C C . ALA A 1 83 ? -1.328 0.407 24.649 1.00 85.81 83 ALA A C 1
ATOM 617 O O . ALA A 1 8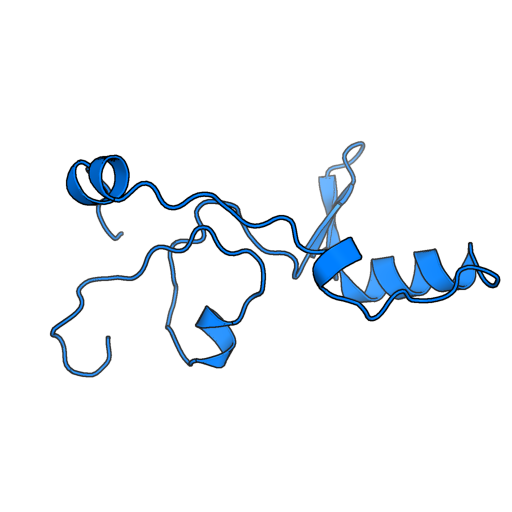3 ? -1.000 1.513 25.089 1.00 85.81 83 ALA A O 1
ATOM 618 N N . SER A 1 84 ? -1.918 0.270 23.458 1.00 79.44 84 SER A N 1
ATOM 619 C CA . SER A 1 84 ? -2.147 1.385 22.545 1.00 79.44 84 SER A CA 1
ATOM 620 C C . SER A 1 84 ? -3.056 2.446 23.165 1.00 79.44 84 SER A C 1
ATOM 622 O O . SER A 1 84 ? -4.169 2.175 23.611 1.00 79.44 84 SER A O 1
ATOM 624 N N . THR A 1 85 ? -2.598 3.697 23.143 1.00 82.94 85 THR A N 1
ATOM 625 C CA . THR A 1 85 ? -3.378 4.872 23.564 1.00 82.94 85 THR A CA 1
ATOM 626 C C . THR A 1 85 ? -4.129 5.517 22.403 1.00 82.94 85 THR A C 1
ATOM 628 O O . THR A 1 85 ? -4.650 6.627 22.549 1.00 82.94 85 THR A O 1
ATOM 631 N N . PHE A 1 86 ? -4.174 4.843 21.248 1.00 73.00 86 PHE A N 1
ATOM 632 C CA . PHE A 1 86 ? -4.816 5.341 20.043 1.00 73.00 86 PHE A CA 1
ATOM 633 C C . PHE A 1 86 ? -6.255 5.782 20.336 1.00 73.00 86 PHE A C 1
ATOM 635 O O . PHE A 1 86 ? -7.082 5.015 20.833 1.00 73.00 86 PHE A O 1
ATOM 642 N N . LYS A 1 87 ? -6.551 7.042 20.015 1.00 69.00 87 LYS A N 1
ATOM 643 C CA . LYS A 1 87 ? -7.897 7.603 20.077 1.00 69.00 87 LYS A CA 1
ATOM 644 C C . LYS A 1 87 ? -8.375 7.827 18.656 1.00 69.00 87 LYS A C 1
ATOM 646 O O . LYS A 1 87 ? -7.720 8.522 17.886 1.00 69.00 87 LYS A O 1
ATOM 651 N N . VAL A 1 88 ? -9.513 7.226 18.331 1.00 64.88 88 VAL A N 1
ATOM 652 C CA . VAL A 1 88 ? -10.210 7.482 17.071 1.00 64.88 88 V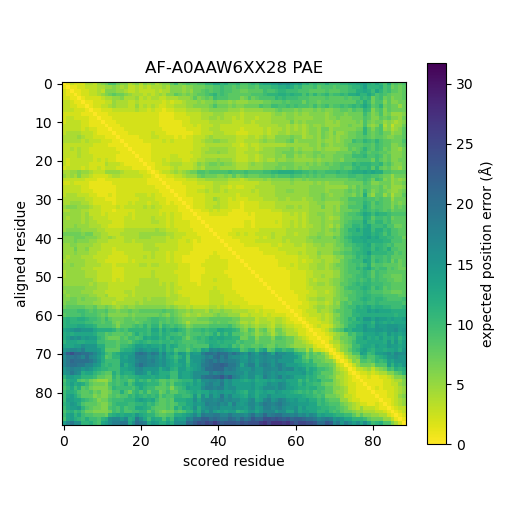AL A CA 1
ATOM 653 C C . VAL A 1 88 ? -10.590 8.967 17.035 1.00 64.88 88 VAL A C 1
ATOM 655 O O . VAL A 1 88 ? -11.058 9.492 18.048 1.00 64.88 88 VAL A O 1
ATOM 658 N N . ALA A 1 89 ? -10.337 9.627 15.903 1.00 56.97 89 ALA A N 1
ATOM 659 C CA . ALA A 1 89 ? -10.740 11.011 15.648 1.00 56.97 89 ALA A CA 1
ATOM 660 C C . ALA A 1 89 ? -12.249 11.136 15.389 1.00 56.97 89 ALA A C 1
ATOM 662 O O . ALA A 1 89 ? -12.813 10.230 14.730 1.00 56.97 89 ALA A O 1
#

Mea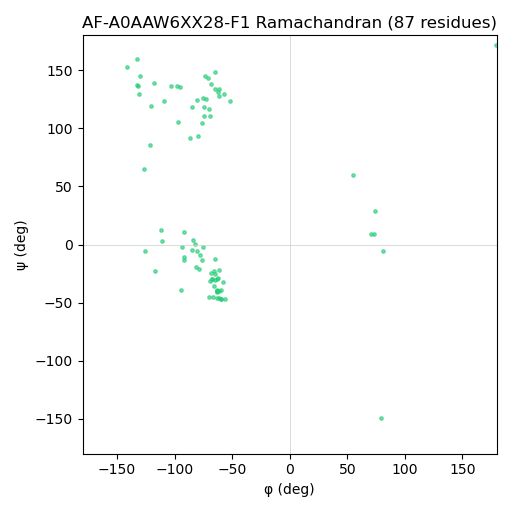n predicted aligned error: 6.7 Å